Protein AF-R6TNL2-F1 (afdb_monomer_lite)

Sequence (62 aa):
MTKYCFNYDTGEYEYIDKNGYSYDQGEYVYNWDDSEYKREEEEEKRKAEEEENRRQREDEEY

Foldseek 3Di:
DWDQKQQPVVRHTFGADLQQQGPVVRGRGPRIPNVVVVVVVVVVVVVVVVVVVVVVVVVVVD

pLDDT: mean 93.48, std 6.5, range [54.38, 97.0]

Radius of gyration: 17.7 Å; chains: 1; bounding box: 35×15×52 Å

Secondary structure (DSSP, 8-state):
-EEEEEETTTTEEEEEETT-BBTTTSSB-SSB--HHHHHHHHHHHHHHHHHHHHHHHHHHT-

Structure (mmCIF, N/CA/C/O backbone):
data_AF-R6TNL2-F1
#
_entry.id   AF-R6TNL2-F1
#
loop_
_atom_site.group_PDB
_atom_site.id
_atom_site.type_symbol
_atom_site.label_atom_id
_atom_site.label_alt_id
_atom_site.label_comp_id
_atom_site.label_asym_id
_atom_site.label_entity_id
_atom_site.label_seq_id
_atom_site.pdbx_PDB_ins_code
_atom_site.Cartn_x
_atom_site.Cartn_y
_atom_site.Cartn_z
_atom_site.occupancy
_atom_site.B_iso_or_equiv
_atom_site.auth_seq_id
_atom_site.auth_comp_id
_atom_site.auth_asym_id
_atom_site.auth_atom_id
_atom_site.pdbx_PDB_model_num
ATOM 1 N N . MET A 1 1 ? -3.093 -11.645 -0.448 1.00 86.00 1 MET A N 1
ATOM 2 C CA . MET A 1 1 ? -2.198 -11.843 0.707 1.00 86.00 1 MET A CA 1
ATOM 3 C C . MET A 1 1 ? -2.624 -10.847 1.761 1.00 86.00 1 MET A C 1
ATOM 5 O O . MET A 1 1 ? -2.965 -9.735 1.376 1.00 86.00 1 MET A O 1
ATOM 9 N N . THR A 1 2 ? -2.697 -11.266 3.019 1.00 92.25 2 THR A N 1
ATOM 10 C CA . THR A 1 2 ? -2.951 -10.371 4.151 1.00 92.25 2 THR A CA 1
ATOM 11 C C . THR A 1 2 ? -1.626 -9.924 4.742 1.00 92.25 2 THR A C 1
ATOM 13 O O . THR A 1 2 ? -0.625 -10.639 4.648 1.00 92.25 2 THR A O 1
ATOM 16 N N . LYS A 1 3 ? -1.623 -8.741 5.343 1.00 94.88 3 LYS A N 1
ATOM 17 C CA . LYS A 1 3 ? -0.489 -8.194 6.078 1.00 94.88 3 LYS A CA 1
ATOM 18 C C .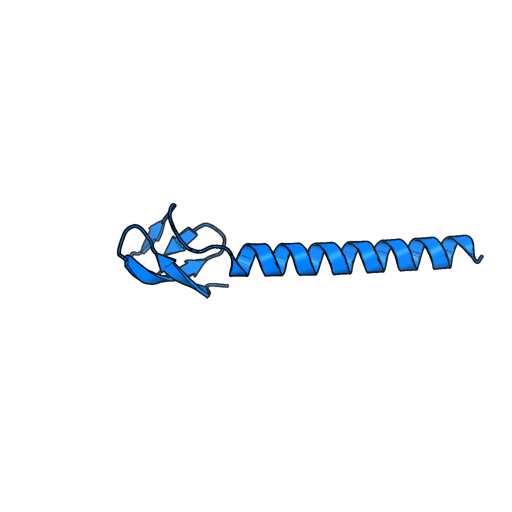 LYS A 1 3 ? -0.955 -7.797 7.463 1.00 94.88 3 LYS A C 1
ATOM 20 O O . LYS A 1 3 ? -2.141 -7.580 7.682 1.00 94.88 3 LYS A O 1
ATOM 25 N N . TYR A 1 4 ? -0.008 -7.748 8.386 1.00 95.56 4 TYR A N 1
ATOM 26 C CA . TYR A 1 4 ? -0.268 -7.310 9.744 1.00 95.56 4 TYR A CA 1
ATOM 27 C C . TYR A 1 4 ? -0.161 -5.786 9.785 1.00 95.56 4 TYR A C 1
ATOM 29 O O . TYR A 1 4 ? 0.940 -5.237 9.732 1.00 95.56 4 TYR A O 1
ATOM 37 N N . CYS A 1 5 ? -1.309 -5.121 9.790 1.00 96.00 5 CYS A N 1
ATOM 38 C CA . CYS A 1 5 ? -1.447 -3.684 9.594 1.00 96.00 5 CYS A CA 1
ATOM 39 C C . CYS A 1 5 ? -2.112 -3.042 10.808 1.00 96.00 5 CYS A C 1
ATOM 41 O O . CYS A 1 5 ? -2.937 -3.665 11.470 1.00 96.00 5 CYS A O 1
ATOM 43 N N . PHE A 1 6 ? -1.767 -1.790 11.095 1.00 96.62 6 PHE A N 1
ATOM 44 C CA . PHE A 1 6 ? -2.393 -1.057 12.189 1.00 96.62 6 PHE A CA 1
ATOM 45 C C . PHE A 1 6 ? -3.789 -0.586 11.777 1.00 96.62 6 PHE A C 1
ATOM 47 O O . PHE A 1 6 ? -3.926 0.141 10.795 1.00 96.62 6 PHE A O 1
A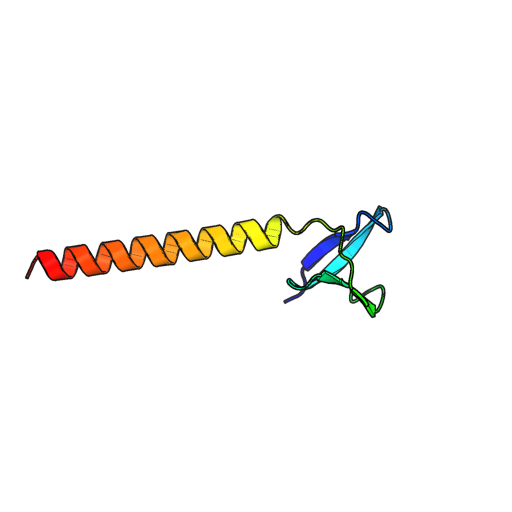TOM 54 N N . ASN A 1 7 ? -4.815 -0.983 12.518 1.00 96.12 7 ASN A N 1
ATOM 55 C CA . ASN A 1 7 ? -6.176 -0.485 12.393 1.00 96.12 7 ASN A CA 1
ATOM 56 C C . ASN A 1 7 ? -6.324 0.750 13.295 1.00 96.12 7 ASN A C 1
ATOM 58 O O . ASN A 1 7 ? -6.182 0.671 14.514 1.00 96.12 7 ASN A O 1
ATOM 62 N N . TYR A 1 8 ? -6.598 1.912 12.706 1.00 96.00 8 TYR A N 1
ATOM 63 C CA . TYR A 1 8 ? -6.735 3.165 13.452 1.00 96.00 8 TYR A CA 1
ATOM 64 C C . TYR A 1 8 ? -8.095 3.307 14.143 1.00 96.00 8 TYR A C 1
ATOM 66 O O . TYR A 1 8 ? -8.220 4.129 15.051 1.00 96.00 8 TYR A O 1
ATOM 74 N N . ASP A 1 9 ? -9.098 2.528 13.735 1.00 93.75 9 ASP A N 1
ATOM 75 C CA . ASP A 1 9 ? -10.419 2.532 14.362 1.00 93.75 9 ASP A CA 1
ATOM 76 C C . ASP A 1 9 ? -10.405 1.737 15.677 1.00 93.75 9 ASP A C 1
ATOM 78 O O . ASP A 1 9 ? -11.002 2.169 16.665 1.00 93.75 9 ASP A O 1
ATOM 82 N N . THR A 1 10 ? -9.685 0.609 15.723 1.00 93.44 10 THR A N 1
ATOM 83 C CA . THR A 1 10 ? -9.507 -0.198 16.948 1.00 93.44 10 THR A CA 1
ATOM 84 C C . THR A 1 10 ? -8.274 0.194 17.757 1.00 93.44 10 THR A C 1
ATOM 86 O O . THR A 1 10 ? -8.253 0.013 18.973 1.00 93.44 10 THR A O 1
ATOM 89 N N . GLY A 1 11 ? -7.259 0.767 17.106 1.00 94.94 11 GLY A N 1
ATOM 90 C CA . GLY A 1 11 ? -5.960 1.055 17.710 1.00 94.94 11 GLY A CA 1
ATOM 91 C C . GLY A 1 11 ? -5.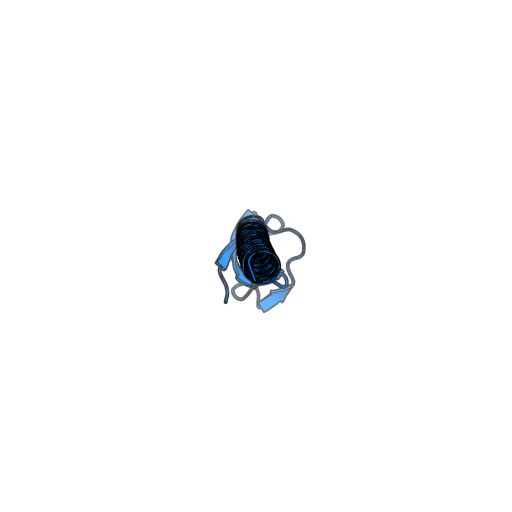083 -0.188 17.890 1.00 94.94 11 GLY A C 1
ATOM 92 O O . GLY A 1 11 ? -4.123 -0.144 18.663 1.00 94.94 11 GLY A O 1
ATOM 93 N N . GLU A 1 12 ? -5.405 -1.287 17.206 1.00 96.12 12 GLU A N 1
ATOM 94 C CA . GLU A 1 12 ? -4.699 -2.567 17.282 1.00 96.12 12 GLU A CA 1
ATOM 95 C C . GLU A 1 12 ? -4.120 -2.968 15.919 1.00 96.12 12 GLU A C 1
ATOM 97 O O . GLU A 1 12 ? -4.464 -2.406 14.883 1.00 96.12 12 GLU A O 1
ATOM 102 N N . TYR A 1 13 ? -3.194 -3.927 15.915 1.00 96.12 13 TYR A N 1
ATOM 103 C CA . TYR A 1 13 ? -2.714 -4.522 14.670 1.00 96.12 13 TYR A CA 1
ATOM 104 C C . TYR A 1 13 ? -3.564 -5.736 14.308 1.00 96.12 13 TYR A C 1
ATOM 106 O O . TYR A 1 13 ? -3.796 -6.600 15.149 1.00 96.12 13 TYR A O 1
ATOM 114 N N . GLU A 1 14 ? -3.962 -5.816 13.044 1.00 96.56 14 GLU A N 1
ATOM 115 C CA . GLU A 1 14 ? -4.860 -6.839 12.515 1.00 96.56 14 GLU A CA 1
ATOM 116 C C . GLU A 1 14 ? -4.340 -7.366 11.171 1.00 96.56 14 GLU A C 1
ATOM 118 O O . GLU A 1 14 ? -3.577 -6.705 10.459 1.00 96.56 14 GLU A O 1
ATOM 123 N N . TYR A 1 15 ? -4.759 -8.569 10.792 1.00 96.94 15 TYR A N 1
ATOM 124 C CA . TYR A 1 15 ? -4.521 -9.129 9.470 1.00 96.94 15 TYR A CA 1
ATOM 125 C C . TYR A 1 15 ? -5.492 -8.528 8.462 1.00 96.94 15 TYR A C 1
ATOM 127 O O . TYR A 1 15 ? -6.621 -8.995 8.313 1.00 96.94 15 TYR A O 1
ATOM 135 N N . ILE A 1 16 ? -5.022 -7.524 7.729 1.00 97.00 16 ILE A N 1
ATOM 136 C CA . ILE A 1 16 ? -5.815 -6.784 6.750 1.00 97.00 16 ILE A CA 1
ATOM 137 C C . ILE A 1 16 ? -5.294 -7.087 5.341 1.00 97.00 16 ILE A C 1
ATOM 139 O O . ILE A 1 16 ? -4.081 -7.115 5.090 1.00 97.00 16 ILE A O 1
ATOM 143 N N . ASP A 1 17 ? -6.196 -7.387 4.403 1.00 96.56 17 ASP A N 1
ATOM 144 C CA . ASP A 1 17 ? -5.834 -7.523 2.989 1.00 96.56 17 ASP A CA 1
ATOM 145 C C . ASP A 1 17 ? -5.700 -6.168 2.280 1.00 96.56 17 ASP A C 1
ATOM 147 O O . ASP A 1 17 ? -6.068 -5.119 2.797 1.00 96.56 17 ASP A O 1
ATOM 151 N N . LYS A 1 18 ? -5.196 -6.185 1.044 1.00 95.25 18 LYS A N 1
ATOM 152 C CA . LYS A 1 18 ? -5.030 -4.965 0.240 1.00 95.25 18 LYS A CA 1
ATOM 153 C C . LYS A 1 18 ? -6.322 -4.164 0.010 1.00 95.25 18 LYS A C 1
ATOM 155 O O . LYS A 1 18 ? -6.248 -3.003 -0.366 1.00 95.25 18 LYS A O 1
ATOM 160 N N . ASN A 1 19 ? -7.491 -4.790 0.155 1.00 94.62 19 ASN A N 1
ATOM 161 C CA . ASN A 1 19 ? -8.786 -4.142 -0.040 1.00 94.62 19 ASN A CA 1
ATOM 162 C C . ASN A 1 19 ? -9.337 -3.566 1.276 1.00 94.62 19 ASN A C 1
ATOM 164 O O . ASN A 1 19 ? -10.452 -3.047 1.282 1.00 94.62 19 ASN A O 1
ATOM 168 N N . GLY A 1 20 ? -8.591 -3.679 2.379 1.00 95.19 20 GLY A N 1
ATOM 169 C CA . GLY A 1 20 ? -9.017 -3.239 3.702 1.00 95.19 20 GLY A CA 1
ATOM 170 C C . GLY A 1 20 ? -9.877 -4.253 4.449 1.00 95.19 20 GLY A C 1
ATOM 171 O O . GLY A 1 20 ? -10.509 -3.889 5.431 1.00 95.19 20 GLY A O 1
ATOM 172 N N . TYR A 1 21 ? -9.954 -5.515 4.017 1.00 96.56 21 TYR A N 1
ATOM 173 C CA . TYR A 1 21 ? -10.712 -6.524 4.759 1.00 96.56 21 TYR A CA 1
ATOM 174 C C . TYR A 1 21 ? -9.891 -7.066 5.934 1.00 96.56 21 TYR A C 1
ATOM 176 O O . TYR A 1 21 ? -8.851 -7.694 5.712 1.00 96.56 21 TYR A O 1
ATOM 184 N N . SER A 1 22 ? -10.363 -6.839 7.164 1.00 96.62 22 SER A N 1
ATOM 185 C CA . SER A 1 22 ? -9.770 -7.374 8.393 1.00 96.62 22 SER A CA 1
ATOM 186 C C . SER A 1 22 ? -10.273 -8.790 8.652 1.00 96.62 22 SER A C 1
ATOM 188 O O . SER A 1 22 ? -11.475 -9.039 8.754 1.00 96.62 22 SER A O 1
ATOM 190 N N . TYR A 1 23 ? -9.345 -9.732 8.786 1.00 95.94 23 TYR A N 1
ATOM 191 C CA . TYR A 1 23 ? -9.651 -11.131 9.085 1.00 95.94 23 TYR A CA 1
ATOM 192 C C . TYR A 1 23 ? -9.896 -11.372 10.574 1.00 95.94 23 TYR A C 1
ATOM 194 O O . TYR A 1 23 ? -10.546 -12.357 10.921 1.00 95.94 23 TYR A O 1
ATOM 202 N N . ASP A 1 24 ? -9.408 -10.482 11.439 1.00 94.81 24 ASP A N 1
ATOM 203 C CA . ASP A 1 24 ? -9.634 -10.563 12.882 1.00 94.81 24 ASP A CA 1
ATOM 204 C C . ASP A 1 24 ? -11.046 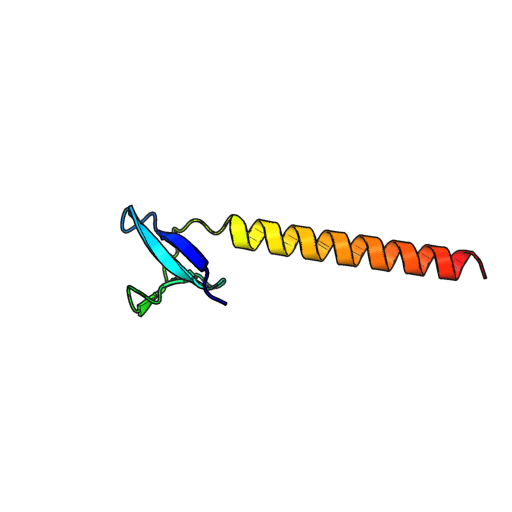-10.080 13.244 1.00 94.81 24 ASP A C 1
ATOM 206 O O . ASP A 1 24 ? -11.729 -10.715 14.049 1.00 94.81 24 ASP A O 1
ATOM 210 N N . GLN A 1 25 ? -11.522 -9.004 12.605 1.00 93.12 25 GLN A N 1
ATOM 211 C CA . GLN A 1 25 ? -12.885 -8.493 12.805 1.00 93.12 25 GLN A CA 1
ATOM 212 C C . GLN A 1 25 ? -13.921 -9.151 11.885 1.00 93.12 25 GLN A C 1
ATOM 214 O O . GLN A 1 25 ? -15.105 -9.200 12.217 1.00 93.12 25 GLN A O 1
ATOM 219 N N . GLY A 1 26 ? -13.490 -9.664 10.730 1.00 95.62 26 GLY A N 1
ATOM 220 C CA . GLY A 1 26 ? -14.377 -10.207 9.703 1.00 95.62 26 GLY A CA 1
ATOM 221 C C . GLY A 1 26 ? -15.126 -9.136 8.899 1.00 95.62 26 GLY A C 1
ATOM 222 O O . GLY A 1 26 ? -16.110 -9.462 8.230 1.00 95.62 26 GLY A O 1
ATOM 223 N N . GLU A 1 27 ? -14.669 -7.883 8.936 1.00 95.62 27 GLU A N 1
ATOM 224 C CA . GLU A 1 27 ? -15.302 -6.726 8.294 1.00 95.62 27 GLU A CA 1
ATOM 225 C C . GLU A 1 27 ? -14.276 -5.832 7.577 1.00 95.62 27 GLU A C 1
ATOM 227 O O . GLU A 1 27 ? -13.062 -5.995 7.711 1.00 95.62 27 GLU A O 1
ATOM 232 N N . TYR A 1 28 ? -14.771 -4.891 6.769 1.00 95.44 28 TYR A N 1
ATOM 233 C CA . TYR A 1 28 ? -13.927 -3.912 6.087 1.00 95.44 28 TYR A CA 1
ATOM 234 C C . TYR A 1 28 ? -13.553 -2.761 7.017 1.00 95.44 28 TYR A C 1
ATOM 236 O O . TYR A 1 28 ? -14.422 -2.098 7.582 1.00 95.44 28 TYR A O 1
ATOM 244 N N . VAL A 1 29 ? -12.257 -2.484 7.076 1.00 94.38 29 VAL A N 1
ATOM 245 C CA . VAL A 1 29 ? -11.648 -1.361 7.775 1.00 94.38 29 VAL A CA 1
ATOM 246 C C . VAL A 1 29 ? -11.225 -0.340 6.728 1.00 94.38 29 VAL A C 1
ATOM 248 O O . VAL A 1 29 ? -10.517 -0.652 5.771 1.00 94.38 29 VAL A O 1
ATOM 251 N N . TYR A 1 30 ? -11.664 0.902 6.898 1.00 93.00 30 TYR A N 1
ATOM 252 C CA . TYR A 1 30 ? -11.333 1.988 5.968 1.00 93.00 30 TYR A CA 1
ATOM 253 C C . TYR A 1 30 ? -10.146 2.817 6.446 1.00 93.00 30 TYR A C 1
ATOM 255 O O . TYR A 1 30 ? -9.478 3.464 5.644 1.00 93.00 30 TYR A O 1
ATOM 263 N N . ASN A 1 31 ? -9.890 2.793 7.749 1.00 95.81 31 ASN A N 1
ATOM 264 C CA . ASN A 1 31 ? -8.867 3.584 8.397 1.00 95.81 31 ASN A CA 1
ATOM 265 C C . ASN A 1 31 ? -7.805 2.646 8.977 1.00 95.81 31 ASN A C 1
ATOM 267 O O . ASN A 1 31 ? -7.854 2.243 10.137 1.00 95.81 31 ASN A O 1
ATOM 271 N N . TRP A 1 32 ? -6.850 2.262 8.138 1.00 96.75 32 TRP A N 1
ATOM 272 C CA . TRP A 1 32 ? -5.756 1.364 8.496 1.00 96.75 32 TRP A CA 1
ATOM 273 C C . TRP A 1 32 ? -4.466 1.763 7.776 1.00 96.75 32 TRP A C 1
ATOM 275 O O . TRP A 1 32 ? -4.486 2.525 6.808 1.00 96.75 32 TRP A O 1
ATOM 285 N N . ASP A 1 33 ? -3.334 1.271 8.269 1.00 96.75 33 ASP A N 1
ATOM 286 C CA . ASP A 1 33 ? -2.018 1.532 7.691 1.00 96.75 33 ASP A CA 1
ATOM 287 C C . ASP A 1 33 ? -1.763 0.669 6.444 1.00 96.75 33 ASP A C 1
ATOM 289 O O . ASP A 1 33 ? -1.285 -0.467 6.521 1.00 96.75 33 ASP A O 1
ATOM 293 N N . ASP A 1 34 ? -2.077 1.239 5.280 1.00 95.25 34 ASP A N 1
ATOM 294 C CA . ASP A 1 34 ? -1.893 0.637 3.957 1.00 95.25 34 ASP A CA 1
ATOM 295 C C . ASP A 1 34 ? -0.540 0.967 3.305 1.00 95.25 34 ASP A C 1
ATOM 297 O O . ASP A 1 34 ? -0.302 0.633 2.138 1.00 95.25 34 ASP A O 1
ATOM 301 N N . SER A 1 35 ? 0.373 1.603 4.047 1.00 94.38 35 SER A N 1
ATOM 302 C CA . SER A 1 35 ? 1.645 2.104 3.518 1.00 94.38 35 SER A CA 1
ATOM 303 C C . SER A 1 35 ? 2.527 1.006 2.917 1.00 94.38 35 SER A C 1
ATOM 305 O O . SER A 1 35 ? 3.152 1.214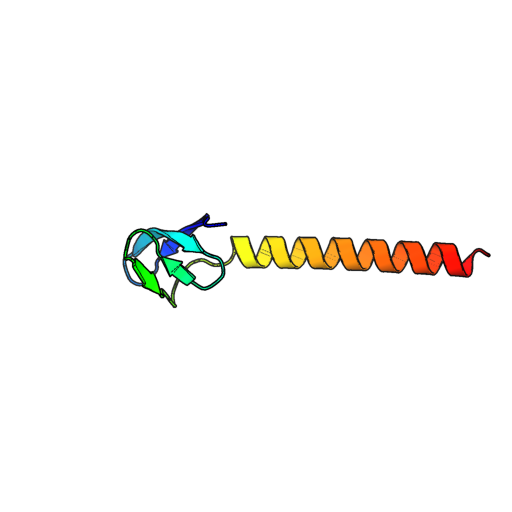 1.875 1.00 94.38 35 SER A O 1
ATOM 307 N N . GLU A 1 36 ? 2.534 -0.186 3.513 1.00 92.88 36 GLU A N 1
ATOM 308 C CA . GLU A 1 36 ? 3.282 -1.340 3.005 1.00 92.88 36 GLU A CA 1
ATOM 309 C C . GLU A 1 36 ? 2.719 -1.874 1.682 1.00 92.88 36 GLU A C 1
ATOM 311 O O . GLU A 1 36 ? 3.475 -2.368 0.848 1.00 92.88 36 GLU A O 1
ATOM 316 N N . TYR A 1 37 ? 1.406 -1.788 1.454 1.00 94.81 37 TYR A N 1
ATOM 317 C CA . TYR A 1 37 ? 0.827 -2.152 0.157 1.00 94.81 37 TYR A CA 1
ATOM 318 C C . TYR A 1 37 ? 1.153 -1.101 -0.903 1.00 94.81 37 TYR A C 1
ATOM 320 O O . TYR A 1 37 ? 1.587 -1.456 -1.996 1.00 94.81 37 TYR A O 1
ATOM 328 N N . LYS A 1 38 ? 1.041 0.187 -0.558 1.00 94.38 38 LYS A N 1
ATOM 329 C CA . LYS A 1 38 ? 1.420 1.285 -1.460 1.00 94.38 38 LYS A CA 1
ATOM 330 C C . LYS A 1 38 ? 2.882 1.202 -1.884 1.00 94.38 38 LYS A C 1
ATOM 332 O O . LYS A 1 38 ? 3.187 1.361 -3.061 1.00 94.38 38 LYS A O 1
ATOM 337 N N . ARG A 1 39 ? 3.787 0.916 -0.943 1.00 94.62 39 ARG A N 1
ATOM 338 C CA . ARG A 1 39 ? 5.221 0.802 -1.232 1.00 94.62 39 ARG A CA 1
ATOM 339 C C . ARG A 1 39 ? 5.521 -0.335 -2.209 1.00 94.62 39 ARG A C 1
ATOM 341 O O . ARG A 1 39 ? 6.317 -0.140 -3.124 1.00 94.62 39 ARG A O 1
ATOM 348 N N . GLU A 1 40 ? 4.903 -1.498 -2.023 1.00 94.31 40 GLU A N 1
ATOM 349 C CA . GLU A 1 40 ? 5.067 -2.623 -2.950 1.00 94.31 40 GLU A CA 1
ATOM 350 C C . GLU A 1 40 ? 4.523 -2.293 -4.343 1.00 94.31 40 GLU A C 1
ATOM 352 O O . GLU A 1 40 ? 5.219 -2.529 -5.328 1.00 94.31 40 GLU A O 1
ATOM 357 N N . GLU A 1 41 ? 3.340 -1.676 -4.441 1.00 94.44 41 GLU A N 1
ATOM 358 C CA . GLU A 1 41 ? 2.781 -1.255 -5.733 1.00 94.44 41 GLU A CA 1
ATOM 359 C C . GLU A 1 41 ? 3.676 -0.236 -6.455 1.00 94.44 41 GLU A C 1
ATOM 361 O O . GLU A 1 41 ? 3.860 -0.311 -7.671 1.00 94.44 41 GLU A O 1
ATOM 366 N N . GLU A 1 42 ? 4.255 0.719 -5.725 1.00 96.12 42 GLU A N 1
AT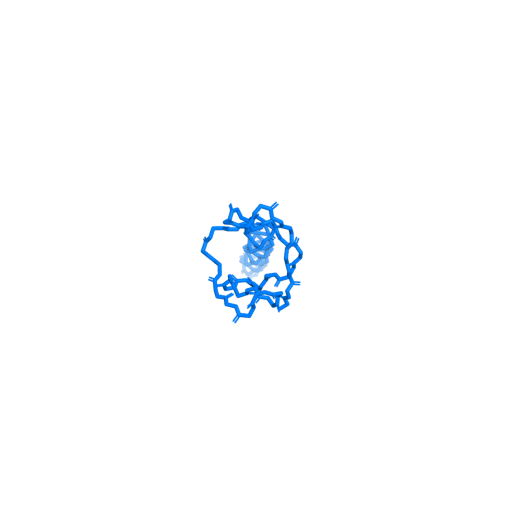OM 367 C CA . GLU A 1 42 ? 5.219 1.669 -6.286 1.00 96.12 42 GLU A CA 1
ATOM 368 C C . GLU A 1 42 ? 6.502 0.976 -6.757 1.00 96.12 42 GLU A C 1
ATOM 370 O O . GLU A 1 42 ? 7.028 1.303 -7.823 1.00 96.12 42 GLU A O 1
ATOM 375 N N . GLU A 1 43 ? 7.016 0.006 -5.999 1.00 96.06 43 GLU A N 1
ATOM 376 C CA . GLU A 1 43 ? 8.203 -0.748 -6.392 1.00 96.06 43 GLU A CA 1
ATOM 377 C C . GLU A 1 43 ? 7.957 -1.599 -7.643 1.00 96.06 43 GLU A C 1
ATOM 379 O O . GLU A 1 43 ? 8.801 -1.612 -8.542 1.00 96.06 43 GLU A O 1
ATOM 384 N N . GLU A 1 44 ? 6.806 -2.268 -7.733 1.00 95.38 44 GLU A N 1
ATOM 385 C CA . GLU A 1 44 ? 6.416 -3.028 -8.921 1.00 95.38 44 GLU A CA 1
ATOM 386 C C . GLU A 1 44 ? 6.264 -2.125 -10.146 1.00 95.38 44 GLU A C 1
ATOM 388 O O . GLU A 1 44 ? 6.775 -2.461 -11.217 1.00 95.38 44 GLU A O 1
ATOM 393 N N . LYS A 1 45 ? 5.649 -0.945 -9.990 1.00 96.31 45 LYS A N 1
ATOM 394 C CA . LYS A 1 45 ? 5.547 0.042 -11.075 1.00 96.31 45 LYS A CA 1
ATOM 395 C C . LYS A 1 45 ? 6.914 0.494 -11.575 1.00 96.31 45 LYS A C 1
ATOM 397 O O . LYS A 1 45 ? 7.129 0.500 -12.782 1.00 96.31 45 LYS A O 1
ATOM 402 N N . ARG A 1 46 ? 7.849 0.818 -10.675 1.00 96.31 46 ARG A N 1
ATOM 403 C CA . ARG A 1 46 ? 9.214 1.208 -11.073 1.00 96.31 46 ARG A CA 1
ATOM 404 C C . ARG A 1 46 ? 9.927 0.093 -11.829 1.00 96.31 46 ARG A C 1
ATOM 406 O O . ARG A 1 46 ? 10.557 0.363 -12.841 1.00 96.31 46 ARG A O 1
ATOM 413 N N . LYS A 1 47 ? 9.817 -1.156 -11.365 1.00 96.31 47 LYS A N 1
ATOM 414 C CA . LYS A 1 47 ? 10.424 -2.307 -12.054 1.00 96.31 47 LYS A CA 1
ATOM 415 C C . LYS A 1 47 ? 9.836 -2.501 -13.450 1.00 96.31 47 LYS A C 1
ATOM 417 O O . LYS A 1 47 ? 10.585 -2.757 -14.387 1.00 96.31 47 LYS A O 1
ATOM 422 N N . ALA A 1 48 ? 8.518 -2.359 -13.588 1.00 96.25 48 ALA A N 1
ATOM 423 C CA . ALA A 1 48 ? 7.849 -2.439 -14.881 1.00 96.25 48 ALA A CA 1
ATOM 424 C C . ALA A 1 48 ? 8.305 -1.314 -15.826 1.00 96.25 48 ALA A C 1
ATOM 426 O O . ALA A 1 48 ? 8.613 -1.583 -16.984 1.00 96.25 48 ALA A O 1
ATOM 427 N N . GLU A 1 49 ? 8.417 -0.081 -15.326 1.00 96.44 49 GLU A N 1
ATOM 428 C CA . GLU A 1 49 ? 8.904 1.072 -16.092 1.00 96.44 49 GLU A CA 1
ATOM 429 C C . GLU A 1 49 ? 10.378 0.917 -16.505 1.00 96.44 49 GLU A C 1
ATOM 431 O O . GLU A 1 49 ? 10.746 1.198 -17.644 1.00 96.44 49 GLU A O 1
ATOM 436 N N . GLU A 1 50 ? 11.244 0.434 -15.611 1.00 96.38 50 GLU A N 1
ATOM 437 C CA . GLU A 1 50 ? 12.643 0.129 -15.934 1.00 96.38 50 GLU A CA 1
ATOM 438 C C . GLU A 1 50 ? 12.757 -0.967 -17.000 1.00 96.38 50 GLU A C 1
ATOM 440 O O . GLU A 1 50 ? 13.589 -0.868 -17.904 1.00 96.38 50 GLU A O 1
ATOM 445 N N . GLU A 1 51 ? 11.923 -2.005 -16.919 1.00 95.88 51 GLU A N 1
ATOM 446 C CA . GLU A 1 51 ? 11.894 -3.070 -17.917 1.00 95.88 51 GLU A CA 1
ATOM 447 C C . GLU A 1 51 ? 11.401 -2.565 -19.277 1.00 95.88 51 GLU A C 1
ATOM 449 O O . GLU A 1 51 ? 11.998 -2.902 -20.300 1.00 95.88 51 GLU A O 1
ATOM 454 N N . GLU A 1 52 ? 10.353 -1.742 -19.301 1.00 95.75 52 GLU A N 1
ATOM 455 C CA . GLU A 1 52 ? 9.851 -1.121 -20.527 1.00 95.75 52 GLU A CA 1
ATOM 456 C C . GLU A 1 52 ? 10.918 -0.229 -21.171 1.00 95.75 52 GLU A C 1
ATOM 458 O O . GLU A 1 52 ? 11.227 -0.395 -22.350 1.00 95.75 52 GLU A O 1
ATOM 463 N N . ASN A 1 53 ? 11.558 0.641 -20.386 1.00 94.50 53 ASN A N 1
ATOM 464 C CA . ASN A 1 53 ? 12.659 1.482 -20.853 1.00 94.50 53 ASN A CA 1
ATOM 465 C C . ASN A 1 53 ? 13.835 0.654 -21.387 1.00 94.50 53 ASN A C 1
ATOM 467 O O . ASN A 1 53 ? 14.470 1.041 -22.368 1.00 94.50 53 ASN A O 1
ATOM 471 N N . ARG A 1 54 ? 14.149 -0.487 -20.755 1.00 94.62 54 ARG A N 1
ATOM 472 C CA . ARG A 1 54 ? 15.203 -1.388 -21.238 1.00 94.62 54 ARG A CA 1
ATOM 473 C C . ARG A 1 54 ? 14.851 -1.950 -22.613 1.00 94.62 54 ARG A C 1
ATOM 475 O O . ARG A 1 54 ? 15.687 -1.888 -23.505 1.00 94.62 54 ARG A O 1
ATOM 482 N N . ARG A 1 55 ? 13.619 -2.436 -22.792 1.00 93.25 55 ARG A N 1
ATOM 483 C CA . ARG A 1 55 ? 13.138 -2.965 -24.079 1.00 93.25 55 ARG A CA 1
ATOM 484 C C . ARG A 1 55 ? 13.160 -1.899 -25.173 1.00 93.25 55 ARG A C 1
ATOM 486 O O . ARG A 1 55 ? 13.648 -2.170 -26.258 1.00 93.25 55 ARG A O 1
ATOM 493 N N . GLN A 1 56 ? 12.716 -0.678 -24.871 1.00 91.25 56 GLN A N 1
ATOM 494 C CA . GLN A 1 56 ? 12.754 0.430 -25.832 1.00 91.25 56 GLN A CA 1
ATOM 495 C C . GLN A 1 56 ? 14.183 0.740 -26.301 1.00 91.25 56 GLN A C 1
ATOM 497 O O . GLN A 1 56 ? 14.405 0.938 -27.489 1.00 91.25 56 GLN A O 1
ATOM 502 N N . ARG A 1 57 ? 15.168 0.732 -25.391 1.00 90.69 57 ARG A N 1
ATOM 503 C CA . ARG A 1 57 ? 16.581 0.926 -25.760 1.00 90.69 57 ARG A CA 1
ATOM 504 C C . ARG A 1 57 ? 17.136 -0.219 -26.604 1.00 90.69 57 ARG A C 1
ATOM 506 O O . ARG A 1 57 ? 17.907 0.040 -27.516 1.00 90.69 57 ARG A O 1
ATOM 513 N N . GLU A 1 58 ? 16.764 -1.458 -26.287 1.00 88.44 58 GLU A N 1
ATOM 514 C CA . GLU A 1 58 ? 17.141 -2.636 -27.080 1.00 88.44 58 GLU A CA 1
ATOM 515 C C . GLU A 1 58 ? 16.549 -2.561 -28.503 1.00 88.44 58 GLU A C 1
ATOM 517 O O . GLU A 1 58 ? 17.245 -2.882 -29.463 1.00 88.44 58 GLU A O 1
ATOM 522 N N . ASP A 1 59 ? 15.310 -2.078 -28.647 1.00 84.81 59 ASP A N 1
ATOM 523 C CA . ASP A 1 59 ? 14.646 -1.879 -29.944 1.00 84.81 59 ASP A CA 1
ATOM 524 C C . ASP A 1 59 ? 15.236 -0.700 -30.747 1.00 84.81 59 ASP A C 1
ATOM 526 O O . ASP A 1 59 ? 15.258 -0.749 -31.974 1.00 84.81 59 ASP A O 1
ATOM 530 N N . GLU A 1 60 ? 15.724 0.359 -30.088 1.00 79.44 60 GLU A N 1
ATOM 531 C CA . GLU A 1 60 ? 16.405 1.494 -30.740 1.00 79.44 60 GLU A CA 1
ATOM 532 C C . GLU A 1 60 ? 17.833 1.162 -31.219 1.00 79.44 60 GLU A C 1
ATOM 534 O O . GLU A 1 60 ? 18.371 1.862 -32.080 1.00 79.44 60 GLU A O 1
ATOM 539 N N . GLU A 1 61 ? 18.461 0.119 -30.667 1.00 71.94 61 GLU A N 1
ATOM 540 C CA . GLU A 1 61 ? 19.817 -0.322 -31.028 1.00 71.94 61 GLU A CA 1
ATOM 541 C C . GLU A 1 61 ? 19.873 -1.273 -32.247 1.00 71.94 61 GLU A C 1
ATOM 543 O O . GLU A 1 61 ? 20.975 -1.655 -32.658 1.00 71.94 61 GLU A O 1
ATOM 548 N N . TYR A 1 62 ? 18.729 -1.636 -32.847 1.00 54.38 62 TYR A N 1
ATOM 549 C CA . TYR A 1 62 ? 18.615 -2.552 -33.997 1.00 54.38 62 TYR A CA 1
ATOM 550 C C . TYR A 1 62 ? 18.126 -1.858 -35.279 1.00 54.38 62 TYR A C 1
ATOM 552 O O . TYR A 1 62 ? 18.676 -2.171 -36.363 1.00 54.38 62 TYR A O 1
#